Protein AF-A0A2N5KTS6-F1 (afdb_monomer)

Mean predicted aligned error: 4.8 Å

Sequence (76 aa):
MTSASGNKAWASLSLYESPELVRRFARERIGREPAATKAREISAHFSQGREYFRSAAGAGELVRPLILYYGAMALA

Radius of gyration: 14.28 Å; Cα contacts (8 Å, |Δi|>4): 69; chains: 1; bounding box: 30×28×39 Å

Solvent-accessible surface area (backbone atoms only — not comparable to full-atom values): 4055 Å² total; per-residue (Å²): 135,81,55,78,63,62,58,51,54,51,58,60,52,55,50,38,47,35,38,67,48,38,28,49,50,36,32,75,74,69,74,42,67,60,54,71,68,57,21,42,54,54,9,47,29,43,46,52,15,51,51,25,51,57,52,31,74,78,43,56,83,85,54,22,63,57,34,42,50,54,18,52,60,40,71,108

Secondary structure (DSSP, 8-state):
---HHHHHHHHHHHGGGSHHHHHHHHHHHHS----HHHHHHHHHHHHHHHHHHHHHHTS-TTTHHHHHHHHHHTT-

pLDDT: mean 90.56, std 13.57, range [35.06, 97.62]

Foldseek 3Di:
DPPPVVVVVLVVLLLLLDLVSQQVVCCVPVVDGDDSVVSNLSNVLSVQLVVLVVVLVPDDPVCNVVSNVVSVVSND

Structure (mmCIF, N/CA/C/O backbone):
data_AF-A0A2N5KTS6-F1
#
_entry.id   AF-A0A2N5KTS6-F1
#
loop_
_atom_site.group_PDB
_atom_site.id
_atom_site.type_symbol
_atom_site.label_atom_id
_atom_site.label_alt_id
_atom_site.label_comp_id
_atom_site.label_asym_id
_atom_site.label_entity_id
_atom_site.label_seq_id
_atom_site.pdbx_PDB_ins_code
_atom_site.Cartn_x
_atom_site.Cartn_y
_atom_site.Cartn_z
_atom_site.occupancy
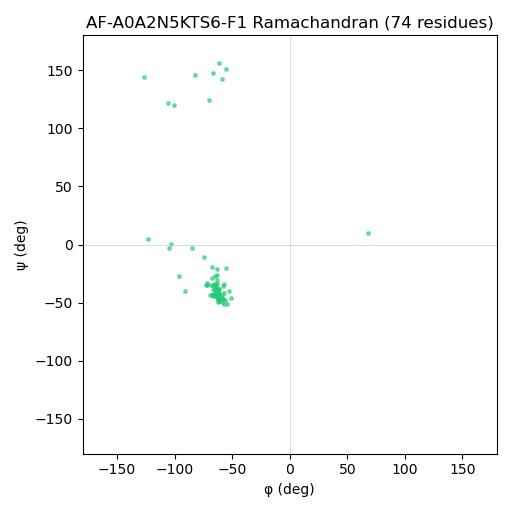_atom_site.B_iso_or_equiv
_atom_site.auth_seq_id
_atom_site.auth_comp_id
_atom_site.auth_asym_id
_atom_site.auth_atom_id
_atom_site.pdbx_PDB_model_num
ATOM 1 N N . MET A 1 1 ? 3.304 -15.582 -18.252 1.00 35.06 1 MET A N 1
ATOM 2 C CA . MET A 1 1 ? 2.619 -16.535 -17.352 1.00 35.06 1 MET A CA 1
ATOM 3 C C . MET A 1 1 ? 2.795 -16.054 -15.919 1.00 35.06 1 MET A C 1
ATOM 5 O O . MET A 1 1 ? 3.802 -16.362 -15.297 1.00 35.06 1 MET A O 1
ATOM 9 N N . THR A 1 2 ? 1.882 -15.228 -15.408 1.00 43.84 2 THR A N 1
ATOM 10 C CA . THR A 1 2 ? 1.830 -14.920 -13.971 1.00 43.84 2 THR A CA 1
ATOM 11 C C . THR A 1 2 ? 1.350 -16.174 -13.249 1.00 43.84 2 THR A C 1
ATOM 13 O O . THR A 1 2 ? 0.324 -16.748 -13.612 1.00 43.84 2 THR A O 1
ATOM 16 N N . SER A 1 3 ? 2.126 -16.662 -12.281 1.00 40.03 3 SER A N 1
ATOM 17 C CA . SER A 1 3 ? 1.728 -17.825 -11.492 1.00 40.03 3 SER A CA 1
ATOM 18 C C . SER A 1 3 ? 0.396 -17.533 -10.789 1.00 40.03 3 SER A C 1
ATOM 20 O O . SER A 1 3 ? 0.145 -16.416 -10.328 1.00 40.03 3 SER A O 1
ATOM 22 N N . ALA A 1 4 ? -0.472 -18.540 -10.691 1.00 46.97 4 ALA A N 1
ATOM 23 C CA . ALA A 1 4 ? -1.779 -18.424 -10.040 1.00 46.97 4 ALA A CA 1
ATOM 24 C C . ALA A 1 4 ? -1.695 -17.908 -8.583 1.00 46.97 4 ALA A C 1
ATOM 26 O O . ALA A 1 4 ? -2.671 -17.382 -8.050 1.00 46.97 4 ALA A O 1
ATOM 27 N N . SER A 1 5 ? -0.529 -18.023 -7.940 1.00 53.78 5 SER A N 1
ATOM 28 C CA . SER A 1 5 ? -0.231 -17.478 -6.613 1.00 53.78 5 SER A CA 1
ATOM 29 C C . SER A 1 5 ? -0.091 -15.952 -6.589 1.00 53.78 5 SER A C 1
ATOM 31 O O . SER A 1 5 ? -0.557 -15.333 -5.633 1.00 53.78 5 SER A O 1
ATOM 33 N N . GLY A 1 6 ? 0.454 -15.326 -7.640 1.00 62.50 6 GLY A N 1
ATOM 34 C CA . GLY A 1 6 ? 0.574 -13.864 -7.724 1.00 62.50 6 GLY A CA 1
ATOM 35 C C . GLY A 1 6 ? -0.783 -13.154 -7.737 1.00 62.50 6 GLY A C 1
ATOM 36 O O . GLY A 1 6 ? -0.942 -12.097 -7.130 1.00 62.50 6 GLY A O 1
ATOM 37 N N . ASN A 1 7 ? -1.793 -13.782 -8.349 1.00 71.88 7 ASN A N 1
ATOM 38 C CA . ASN A 1 7 ? -3.154 -13.247 -8.376 1.00 71.88 7 ASN A CA 1
ATOM 39 C C . ASN A 1 7 ? -3.850 -13.365 -7.005 1.00 71.88 7 ASN A C 1
ATOM 41 O O . ASN A 1 7 ? -4.590 -12.474 -6.601 1.00 71.88 7 ASN A O 1
ATOM 45 N N . LYS A 1 8 ? -3.567 -14.437 -6.247 1.00 85.81 8 LYS A N 1
ATOM 46 C CA . LYS A 1 8 ? -4.113 -14.627 -4.891 1.00 85.81 8 LYS A CA 1
ATOM 47 C C . LYS A 1 8 ? -3.533 -13.630 -3.888 1.00 85.81 8 LYS A C 1
ATOM 49 O O . LYS A 1 8 ? -4.292 -13.058 -3.116 1.00 85.81 8 LYS A O 1
ATOM 54 N N . ALA A 1 9 ? -2.219 -13.398 -3.924 1.00 87.12 9 ALA A N 1
ATOM 55 C CA . ALA A 1 9 ? -1.565 -12.445 -3.027 1.00 87.12 9 ALA A CA 1
ATOM 56 C C . ALA A 1 9 ? -2.125 -11.027 -3.212 1.00 87.12 9 ALA A C 1
ATOM 58 O O . ALA A 1 9 ? -2.532 -10.393 -2.241 1.00 87.12 9 ALA A O 1
ATOM 59 N N . TRP A 1 10 ? -2.239 -10.562 -4.460 1.00 88.56 10 TRP A N 1
ATOM 60 C CA . TRP A 1 10 ? -2.828 -9.253 -4.746 1.00 88.56 10 TRP A CA 1
ATOM 61 C C . TRP A 1 10 ? -4.316 -9.17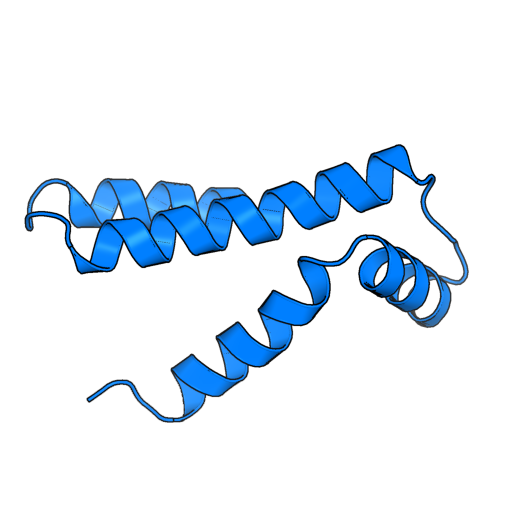0 -4.416 1.00 88.56 10 TRP A C 1
ATOM 63 O O . TRP A 1 10 ? -4.757 -8.135 -3.924 1.00 88.56 10 TRP A O 1
ATOM 73 N N . ALA A 1 11 ? -5.084 -10.244 -4.618 1.00 90.19 11 ALA A N 1
ATOM 74 C CA . ALA A 1 11 ? -6.476 -10.282 -4.175 1.00 90.19 11 ALA A CA 1
ATOM 75 C C . ALA A 1 11 ? -6.581 -10.072 -2.654 1.00 90.19 11 ALA A C 1
ATOM 77 O O . ALA A 1 11 ? -7.394 -9.267 -2.206 1.00 90.19 11 ALA A O 1
ATOM 78 N N . SER A 1 12 ? -5.714 -10.712 -1.861 1.00 91.19 12 SER A N 1
ATOM 79 C CA . SER A 1 12 ? -5.656 -10.491 -0.411 1.00 91.19 12 SER A CA 1
ATOM 80 C C . SER A 1 12 ? -5.216 -9.072 -0.042 1.00 91.19 12 SER A C 1
ATOM 82 O O . SER A 1 12 ? -5.841 -8.459 0.819 1.00 91.19 12 SER A O 1
ATOM 84 N N . LEU A 1 13 ? -4.188 -8.529 -0.703 1.00 91.75 13 LEU A N 1
ATOM 85 C CA . LEU A 1 13 ? -3.696 -7.171 -0.437 1.00 91.75 13 LEU A CA 1
ATOM 86 C C . LEU A 1 13 ? -4.739 -6.099 -0.781 1.00 91.75 13 LEU A C 1
ATOM 88 O O . LEU A 1 13 ? -4.862 -5.117 -0.056 1.00 91.75 13 LEU A O 1
ATOM 92 N N . SER A 1 14 ? -5.543 -6.317 -1.826 1.00 92.50 14 SER A N 1
ATOM 93 C CA . SER A 1 14 ? -6.564 -5.356 -2.258 1.00 92.50 14 SER A CA 1
ATOM 94 C C . SER A 1 14 ? -7.668 -5.110 -1.225 1.00 92.50 14 SER A C 1
ATOM 96 O O . SER A 1 14 ? -8.297 -4.056 -1.233 1.00 92.50 14 SER A O 1
ATOM 98 N N . LEU A 1 15 ? -7.873 -6.035 -0.278 1.00 94.12 15 LEU A N 1
ATOM 99 C CA . LEU A 1 15 ? -8.804 -5.835 0.835 1.00 94.12 15 LEU A CA 1
ATOM 100 C C . LEU A 1 15 ? -8.354 -4.700 1.767 1.00 94.12 15 LEU A C 1
ATOM 102 O O . LEU A 1 15 ? -9.187 -4.061 2.403 1.00 94.12 15 LEU A O 1
ATOM 106 N N . TYR A 1 16 ? -7.052 -4.427 1.843 1.00 94.81 16 TYR A N 1
ATOM 107 C CA . TYR A 1 16 ? -6.511 -3.352 2.670 1.00 94.81 16 TYR A CA 1
ATOM 108 C C . TYR A 1 16 ? -6.532 -1.988 1.972 1.00 94.81 16 TYR A C 1
ATOM 110 O O . TYR A 1 16 ? -6.215 -0.995 2.611 1.00 94.81 16 TYR A O 1
ATOM 118 N N . GLU A 1 17 ? -6.955 -1.905 0.705 1.00 94.69 17 GLU A N 1
ATOM 119 C CA . GLU A 1 17 ? -7.194 -0.627 0.014 1.00 94.69 17 GLU A CA 1
ATOM 120 C C . GLU A 1 17 ? -8.500 0.057 0.485 1.00 94.69 17 GLU A C 1
ATOM 122 O O . GLU A 1 17 ? -8.729 1.226 0.178 1.00 94.69 17 GLU A O 1
ATOM 127 N N . SER A 1 18 ? -9.356 -0.634 1.257 1.00 96.44 18 SER A N 1
ATOM 128 C CA . SER A 1 18 ? -10.579 -0.070 1.851 1.00 96.44 18 SER A CA 1
ATOM 129 C C . SER A 1 18 ? -10.378 0.296 3.333 1.00 96.44 18 SER A C 1
ATOM 131 O O . SER A 1 18 ? -10.167 -0.602 4.157 1.00 96.44 18 SER A O 1
ATOM 133 N N . PRO A 1 19 ? -10.556 1.575 3.723 1.00 96.31 19 PRO A N 1
ATOM 134 C CA . PRO A 1 19 ? -10.448 2.006 5.119 1.00 96.31 19 PRO A CA 1
ATOM 135 C C . PRO A 1 19 ? -11.410 1.272 6.059 1.00 96.31 19 PRO A C 1
ATOM 137 O O . PRO A 1 19 ? -11.071 0.985 7.208 1.00 96.31 19 PRO A O 1
ATOM 140 N N . GLU A 1 20 ? -12.609 0.944 5.587 1.00 96.00 20 GLU A N 1
ATOM 141 C CA . GLU A 1 20 ? -13.628 0.213 6.338 1.00 96.00 20 GLU A CA 1
ATOM 142 C C . GLU A 1 20 ? -13.178 -1.220 6.632 1.00 96.00 20 GLU A C 1
ATOM 144 O O . GLU A 1 20 ? -13.302 -1.686 7.769 1.00 96.00 20 GLU A O 1
ATOM 149 N N . LEU A 1 21 ? -12.607 -1.906 5.637 1.00 95.94 21 LEU A N 1
ATOM 150 C CA . LEU A 1 21 ? -12.055 -3.246 5.825 1.00 95.94 21 LEU A CA 1
ATOM 151 C C . LEU A 1 21 ? -10.833 -3.216 6.744 1.00 95.94 21 LEU A C 1
ATOM 153 O O . LEU A 1 21 ? -10.739 -4.056 7.635 1.00 95.94 21 LEU A O 1
ATOM 157 N N . VAL A 1 22 ? -9.959 -2.212 6.631 1.00 96.00 22 VAL 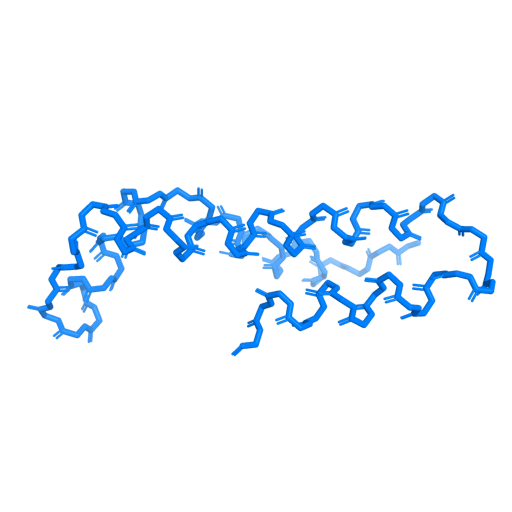A N 1
ATOM 158 C CA . VAL A 1 22 ? -8.837 -2.020 7.568 1.00 96.00 22 VAL A CA 1
ATOM 159 C C . VAL A 1 22 ? -9.337 -1.862 9.007 1.00 96.00 22 VAL A C 1
ATOM 161 O O . VAL A 1 22 ? -8.829 -2.523 9.915 1.00 96.00 22 VAL A O 1
ATOM 164 N N . ARG A 1 23 ? -10.362 -1.032 9.236 1.00 96.38 23 ARG A N 1
ATOM 165 C CA . ARG A 1 23 ? -10.966 -0.850 10.568 1.00 96.38 23 ARG A CA 1
ATOM 166 C C . ARG A 1 23 ? -11.552 -2.145 11.111 1.00 96.38 23 ARG A C 1
ATOM 168 O O . ARG A 1 23 ? -11.365 -2.455 12.289 1.00 96.38 23 ARG A O 1
ATOM 175 N N . ARG A 1 24 ? -12.241 -2.901 10.256 1.00 95.50 24 ARG A N 1
ATOM 176 C CA . ARG A 1 24 ? -12.801 -4.207 10.601 1.00 95.50 24 ARG A CA 1
ATOM 177 C C . ARG A 1 24 ? -11.700 -5.198 10.980 1.00 95.50 24 ARG A C 1
ATOM 179 O O . ARG A 1 24 ? -11.772 -5.779 12.058 1.00 95.50 24 ARG A O 1
ATOM 186 N N . PHE A 1 25 ? -10.657 -5.328 10.163 1.00 94.50 25 PHE A N 1
ATOM 187 C CA . PHE A 1 25 ? -9.539 -6.229 10.442 1.00 94.50 25 PHE A CA 1
ATOM 188 C C . PHE A 1 25 ? -8.805 -5.867 11.728 1.00 94.50 25 PHE A C 1
ATOM 190 O O . PHE A 1 25 ? -8.485 -6.755 12.515 1.00 94.50 25 PHE A O 1
ATOM 197 N N . ALA A 1 26 ? -8.560 -4.580 11.977 1.00 94.38 26 ALA A N 1
ATOM 198 C CA . ALA A 1 26 ? -7.938 -4.139 13.219 1.00 94.38 26 ALA A CA 1
ATOM 199 C C . ALA A 1 26 ? -8.801 -4.513 14.436 1.00 94.38 26 ALA A C 1
ATOM 201 O O . ALA A 1 26 ? -8.299 -5.070 15.413 1.00 94.38 26 ALA A O 1
ATOM 202 N N . ARG A 1 27 ? -10.120 -4.313 14.349 1.00 96.12 27 ARG A N 1
ATOM 203 C CA . ARG A 1 27 ? -11.045 -4.702 15.417 1.00 96.12 27 ARG A CA 1
ATOM 204 C C . ARG A 1 27 ? -11.029 -6.209 15.671 1.00 96.12 27 ARG A C 1
ATOM 206 O O . ARG A 1 27 ? -10.949 -6.621 16.821 1.00 96.12 27 ARG A O 1
ATOM 213 N N . GLU A 1 28 ? -11.059 -7.014 14.611 1.00 95.94 28 GLU A N 1
ATOM 214 C CA . GLU A 1 28 ? -11.052 -8.481 14.688 1.00 95.94 28 GLU A CA 1
ATOM 215 C C . GLU A 1 28 ? -9.715 -9.047 15.201 1.00 95.94 28 GLU A C 1
ATOM 217 O O . GLU A 1 28 ? -9.707 -10.048 15.911 1.00 95.94 28 GLU A O 1
ATOM 222 N N . ARG A 1 29 ? -8.578 -8.425 14.860 1.00 93.50 29 ARG A N 1
ATOM 223 C CA . ARG A 1 29 ? -7.235 -8.943 15.183 1.00 93.50 29 ARG A CA 1
ATOM 224 C C . ARG A 1 29 ? -6.674 -8.451 16.508 1.00 93.50 29 ARG A C 1
ATOM 226 O O . ARG A 1 29 ? -6.011 -9.219 17.196 1.00 93.50 29 ARG A O 1
ATOM 233 N N . ILE A 1 30 ? -6.881 -7.176 16.834 1.00 94.69 30 ILE A N 1
ATOM 234 C CA . ILE A 1 30 ? -6.264 -6.529 18.004 1.00 94.69 30 ILE A CA 1
ATOM 235 C C . ILE A 1 30 ? -7.292 -5.927 18.971 1.00 94.69 30 ILE A C 1
ATOM 237 O O . ILE A 1 30 ? -6.907 -5.266 19.933 1.00 94.69 30 ILE A O 1
ATOM 241 N N . GLY A 1 31 ? -8.596 -6.118 18.728 1.00 94.50 31 GLY A N 1
ATOM 242 C CA . GLY A 1 31 ? -9.671 -5.621 19.597 1.00 94.50 31 GLY A CA 1
ATOM 243 C C . GLY A 1 31 ? -9.814 -4.096 19.616 1.00 94.50 31 GLY A C 1
ATOM 244 O O . GLY A 1 31 ? -10.527 -3.555 20.457 1.00 94.50 31 GLY A O 1
ATOM 245 N N . ARG A 1 32 ? -9.124 -3.385 18.716 1.00 92.62 32 ARG A N 1
ATOM 246 C CA . ARG A 1 32 ? -9.102 -1.919 18.643 1.00 92.62 32 ARG A CA 1
ATOM 247 C C . ARG A 1 32 ? -9.462 -1.450 17.250 1.00 92.62 32 ARG A C 1
ATOM 249 O O . ARG A 1 32 ? -9.071 -2.056 16.258 1.00 92.62 32 ARG A O 1
ATOM 256 N N . GLU A 1 33 ? -10.164 -0.330 17.185 1.00 94.12 33 GLU A N 1
ATOM 257 C CA . GLU A 1 33 ? -10.523 0.296 15.925 1.00 94.12 33 GLU A CA 1
ATOM 258 C C . GLU A 1 33 ? -9.674 1.553 15.692 1.00 94.12 33 GLU A C 1
ATOM 260 O O . GLU A 1 33 ? -9.689 2.462 16.526 1.00 94.12 33 GLU A O 1
ATOM 265 N N . PRO A 1 34 ? -8.915 1.632 14.584 1.00 93.44 34 PRO A N 1
ATOM 266 C CA . PRO A 1 34 ? -8.171 2.832 14.248 1.00 93.44 34 PRO A CA 1
ATOM 267 C C . PRO A 1 34 ? -9.131 3.976 13.918 1.00 93.44 34 PRO A C 1
ATOM 269 O O . PRO A 1 34 ? -10.199 3.774 13.335 1.00 93.44 34 PRO A O 1
ATOM 272 N N . ALA A 1 35 ? -8.712 5.201 14.238 1.00 96.25 35 ALA A N 1
ATOM 273 C CA . ALA A 1 35 ? -9.407 6.401 13.791 1.00 96.25 35 ALA A CA 1
ATOM 274 C C . ALA A 1 35 ? -9.539 6.412 12.258 1.00 96.25 35 ALA A C 1
ATOM 276 O O . ALA A 1 35 ? -8.673 5.893 11.549 1.00 96.25 35 ALA A O 1
ATOM 277 N N . ALA A 1 36 ? -10.590 7.058 11.744 1.00 94.88 36 ALA A N 1
ATOM 278 C CA . ALA A 1 36 ? -10.860 7.123 10.306 1.00 94.88 36 ALA A CA 1
ATOM 279 C C . ALA A 1 36 ? -9.646 7.619 9.496 1.00 94.88 36 ALA A C 1
ATOM 281 O O . ALA A 1 36 ? -9.339 7.060 8.446 1.00 94.88 36 ALA A O 1
ATOM 282 N N . THR A 1 37 ? -8.914 8.609 10.015 1.00 97.44 37 THR A N 1
ATOM 283 C CA . THR A 1 37 ? -7.681 9.119 9.397 1.00 97.44 37 THR A CA 1
ATOM 284 C C . THR A 1 37 ? -6.600 8.044 9.304 1.00 97.44 37 THR A C 1
ATOM 286 O O . THR A 1 37 ? -6.074 7.805 8.224 1.00 97.44 37 THR A O 1
ATOM 289 N N . LYS A 1 38 ? -6.331 7.317 10.397 1.00 96.19 38 LYS A N 1
ATOM 290 C CA . LYS A 1 38 ? -5.316 6.253 10.421 1.00 96.19 38 LYS A CA 1
ATOM 291 C C . LYS A 1 38 ? -5.679 5.099 9.483 1.00 96.19 38 LYS A C 1
ATOM 293 O O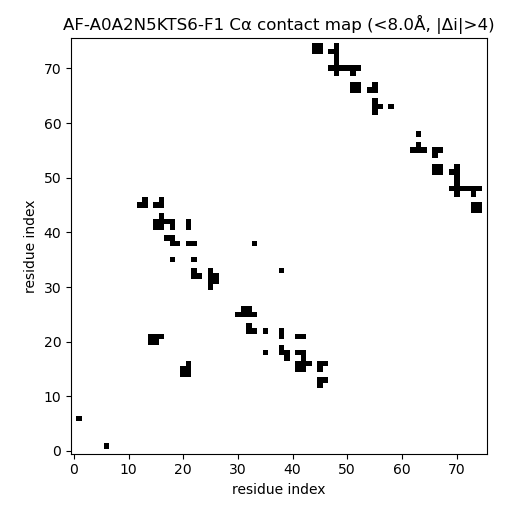 . LYS A 1 38 ? -4.815 4.562 8.802 1.00 96.19 38 LYS A O 1
ATOM 298 N N . ALA A 1 39 ? -6.959 4.735 9.411 1.00 96.69 39 ALA A N 1
ATOM 299 C CA . ALA A 1 39 ? -7.428 3.713 8.479 1.00 96.69 39 ALA A CA 1
ATOM 300 C C . ALA A 1 39 ? -7.238 4.128 7.010 1.00 96.69 39 ALA A C 1
ATOM 302 O O . ALA A 1 39 ? -6.839 3.305 6.184 1.00 96.69 39 ALA A O 1
ATOM 303 N N . ARG A 1 40 ? -7.481 5.407 6.691 1.00 97.38 40 ARG A N 1
ATOM 304 C CA . ARG A 1 40 ? -7.211 5.969 5.360 1.00 97.38 40 ARG A CA 1
ATOM 305 C C . ARG A 1 40 ? -5.723 5.989 5.031 1.00 97.38 40 ARG A C 1
ATOM 307 O O . ARG A 1 40 ? -5.378 5.614 3.921 1.00 97.38 40 ARG A O 1
ATOM 314 N N . GLU A 1 41 ? -4.863 6.368 5.976 1.00 96.12 41 GLU A N 1
ATOM 315 C CA . GLU A 1 41 ? -3.402 6.331 5.797 1.00 96.12 41 GLU A CA 1
ATOM 316 C C . GLU A 1 41 ? -2.927 4.919 5.448 1.00 96.12 41 GLU A C 1
ATOM 318 O O . GLU A 1 41 ? -2.269 4.729 4.430 1.00 96.12 41 GLU A O 1
ATOM 323 N N . ILE A 1 42 ? -3.336 3.916 6.233 1.00 94.88 42 ILE A N 1
ATOM 324 C CA . ILE A 1 42 ? -3.009 2.510 5.956 1.00 94.88 42 ILE A CA 1
ATOM 325 C C . ILE A 1 42 ? -3.488 2.128 4.551 1.00 94.88 42 ILE A C 1
ATOM 327 O O . ILE A 1 42 ? -2.717 1.595 3.763 1.00 94.88 42 ILE A O 1
ATOM 331 N N . SER A 1 43 ? -4.733 2.456 4.201 1.00 96.62 43 SER A N 1
ATOM 332 C CA . SER A 1 43 ? -5.292 2.111 2.885 1.00 96.62 43 SER A CA 1
ATOM 333 C C . SER A 1 43 ? -4.576 2.798 1.720 1.00 96.62 43 SER A C 1
ATOM 335 O O . SER A 1 43 ? -4.426 2.218 0.640 1.00 96.62 43 SER A O 1
ATOM 337 N N . ALA A 1 44 ? -4.096 4.023 1.940 1.00 96.12 44 ALA A N 1
ATOM 338 C CA . ALA A 1 44 ? -3.321 4.768 0.962 1.00 96.12 44 ALA A CA 1
ATOM 339 C C . ALA A 1 44 ? -1.975 4.089 0.674 1.00 96.12 44 ALA A C 1
ATOM 341 O O . ALA A 1 44 ? -1.595 4.010 -0.490 1.00 96.12 44 ALA A O 1
ATOM 342 N N . HIS A 1 45 ? -1.305 3.523 1.685 1.00 95.44 45 HIS A N 1
ATOM 343 C CA . HIS A 1 45 ? -0.067 2.753 1.501 1.00 95.44 45 HIS A CA 1
ATOM 344 C C . HIS A 1 45 ? -0.263 1.544 0.574 1.00 95.44 45 HIS A C 1
ATOM 346 O O . HIS A 1 45 ? 0.494 1.368 -0.383 1.00 95.44 45 HIS A O 1
ATOM 352 N N . PHE A 1 46 ? -1.329 0.761 0.776 1.00 96.06 46 PHE A N 1
ATOM 353 C CA . PHE A 1 46 ? -1.650 -0.371 -0.106 1.00 96.06 46 PHE A CA 1
ATOM 354 C C . PHE A 1 46 ? -1.981 0.075 -1.533 1.00 96.06 46 PHE A C 1
ATOM 356 O O . PHE A 1 46 ? -1.489 -0.517 -2.497 1.00 96.06 46 PHE A O 1
ATOM 363 N N . SER A 1 47 ? -2.761 1.151 -1.667 1.00 95.56 47 SER A N 1
ATOM 364 C CA . SER A 1 47 ? -3.124 1.720 -2.970 1.00 95.56 47 SER A CA 1
ATOM 365 C C . SER A 1 47 ? -1.884 2.215 -3.721 1.00 95.56 47 SER A C 1
ATOM 367 O O . SER A 1 47 ? -1.679 1.883 -4.887 1.00 95.56 47 SER A O 1
ATOM 369 N N . GLN A 1 48 ? -1.006 2.951 -3.036 1.00 95.12 48 GLN A N 1
ATOM 370 C CA . GLN A 1 48 ? 0.237 3.469 -3.598 1.00 95.12 48 GLN A CA 1
ATOM 371 C C . GLN A 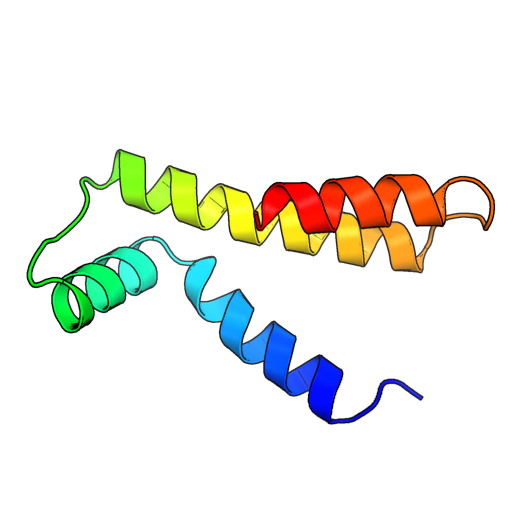1 48 ? 1.195 2.339 -3.989 1.00 95.12 48 GLN A C 1
ATOM 373 O O . GLN A 1 48 ? 1.750 2.359 -5.088 1.00 95.12 48 GLN A O 1
ATOM 378 N N . GLY A 1 49 ? 1.353 1.325 -3.131 1.00 95.00 49 GLY A N 1
ATOM 379 C CA . GLY A 1 49 ? 2.133 0.131 -3.443 1.00 95.00 49 GLY A CA 1
ATOM 380 C C . GLY A 1 49 ? 1.650 -0.518 -4.737 1.00 95.00 49 GLY A C 1
ATOM 381 O O . GLY A 1 49 ? 2.436 -0.708 -5.666 1.00 95.00 49 GLY A O 1
ATOM 382 N N . ARG A 1 50 ? 0.342 -0.772 -4.859 1.00 94.56 50 ARG A N 1
ATOM 383 C CA . ARG A 1 50 ? -0.254 -1.344 -6.074 1.00 94.56 50 ARG A CA 1
ATOM 384 C C . ARG A 1 50 ? 0.023 -0.515 -7.324 1.00 94.56 50 ARG A C 1
ATOM 386 O O . ARG A 1 50 ? 0.335 -1.096 -8.364 1.00 94.56 50 ARG A O 1
ATOM 393 N N . GLU A 1 51 ? -0.055 0.808 -7.235 1.00 95.56 51 GLU A N 1
ATOM 394 C CA . GLU A 1 51 ? 0.237 1.690 -8.368 1.00 95.56 51 GLU A CA 1
ATOM 395 C C . GLU A 1 51 ? 1.706 1.647 -8.800 1.00 95.56 51 GLU A C 1
ATOM 397 O O . GLU A 1 51 ? 1.985 1.648 -10.001 1.00 95.56 51 GLU A O 1
ATOM 402 N N . TYR A 1 52 ? 2.655 1.494 -7.871 1.00 96.50 52 TYR A N 1
ATOM 403 C CA . TYR A 1 52 ? 4.050 1.232 -8.237 1.00 96.50 52 TYR A CA 1
ATOM 404 C C . TYR A 1 52 ? 4.193 -0.097 -8.989 1.00 96.50 52 TYR A C 1
ATOM 406 O O . TYR A 1 52 ? 4.799 -0.135 -10.059 1.00 96.50 52 TYR A O 1
ATOM 414 N N . PHE A 1 53 ? 3.587 -1.186 -8.503 1.0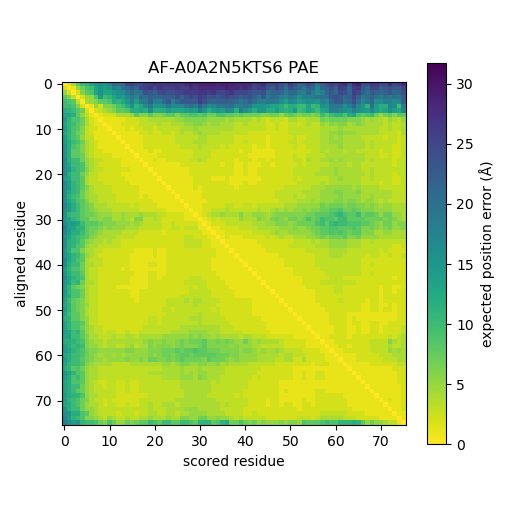0 94.06 53 PHE A N 1
ATOM 415 C CA . PHE A 1 53 ? 3.647 -2.479 -9.200 1.00 94.06 53 PHE A CA 1
ATOM 416 C C . PHE A 1 53 ? 2.960 -2.448 -10.575 1.00 94.06 53 PHE A C 1
ATOM 418 O O . PHE A 1 53 ? 3.473 -3.044 -11.524 1.00 94.06 53 PHE A O 1
ATOM 425 N N . ARG A 1 54 ? 1.842 -1.721 -10.716 1.00 94.31 54 ARG A N 1
ATOM 426 C CA . ARG A 1 54 ? 1.193 -1.462 -12.013 1.00 94.31 54 ARG A CA 1
ATOM 427 C C . ARG A 1 54 ? 2.101 -0.668 -12.948 1.00 94.31 54 ARG A C 1
ATOM 429 O O . ARG A 1 54 ? 2.289 -1.073 -14.091 1.00 94.31 54 ARG A O 1
ATOM 436 N N . SER A 1 55 ? 2.713 0.406 -12.456 1.00 95.75 55 SER A N 1
ATOM 437 C CA . SER A 1 55 ? 3.636 1.244 -13.233 1.00 95.75 55 SER A CA 1
ATOM 438 C C . SER A 1 55 ? 4.870 0.462 -13.690 1.00 95.75 55 SER A C 1
ATOM 440 O O . SER A 1 55 ? 5.320 0.609 -14.825 1.00 95.75 55 SER A O 1
ATOM 442 N N . ALA A 1 56 ? 5.387 -0.434 -12.845 1.00 96.38 56 ALA A N 1
ATOM 443 C CA . ALA A 1 56 ? 6.535 -1.276 -13.167 1.00 96.38 56 ALA A CA 1
ATOM 444 C C . ALA A 1 56 ? 6.267 -2.240 -14.337 1.00 96.38 56 ALA A C 1
ATOM 446 O O . ALA A 1 56 ? 7.212 -2.614 -15.031 1.00 96.38 56 ALA A O 1
ATOM 447 N N . ALA A 1 57 ? 5.007 -2.623 -14.582 1.00 93.25 57 ALA A N 1
ATOM 448 C CA . ALA A 1 57 ? 4.638 -3.521 -15.678 1.00 93.25 57 ALA A CA 1
ATOM 449 C C . ALA A 1 57 ? 4.850 -2.895 -17.069 1.00 93.25 57 ALA A C 1
ATOM 451 O O . ALA A 1 57 ? 5.111 -3.624 -18.023 1.00 93.25 57 ALA A O 1
ATOM 452 N N . GLY A 1 58 ? 4.758 -1.563 -17.180 1.00 94.25 58 GLY A N 1
ATOM 453 C CA . GLY A 1 58 ? 5.008 -0.813 -18.418 1.00 94.25 58 GLY A CA 1
ATOM 454 C C . GLY A 1 58 ? 6.366 -0.105 -18.467 1.00 94.25 58 GLY A C 1
ATOM 455 O O . GLY A 1 58 ? 6.660 0.584 -19.441 1.00 94.25 58 GLY A O 1
ATOM 456 N N . ALA A 1 59 ? 7.188 -0.230 -17.424 1.00 96.25 59 ALA A N 1
ATOM 457 C CA . ALA A 1 59 ? 8.444 0.500 -17.311 1.00 96.25 59 ALA A CA 1
ATOM 458 C C . ALA A 1 59 ? 9.591 -0.167 -18.085 1.00 96.25 59 ALA A C 1
ATOM 460 O O . ALA A 1 59 ? 9.718 -1.394 -18.122 1.00 96.25 59 ALA A O 1
ATOM 461 N N . GLY A 1 60 ? 10.485 0.660 -18.636 1.00 96.94 60 GLY A N 1
ATOM 462 C CA . GLY A 1 60 ? 11.734 0.195 -19.241 1.00 96.94 60 GLY A CA 1
ATOM 463 C C . GLY A 1 60 ? 12.642 -0.522 -18.235 1.00 96.94 60 GLY A C 1
ATOM 464 O O . GLY A 1 60 ? 12.567 -0.290 -17.025 1.00 96.94 60 GLY A O 1
ATOM 465 N N . GLU A 1 61 ? 13.530 -1.385 -18.735 1.00 96.00 61 GLU A N 1
ATOM 466 C CA . GLU A 1 61 ? 14.335 -2.295 -17.905 1.00 96.00 61 GLU A CA 1
ATOM 467 C C . GLU A 1 61 ? 15.188 -1.598 -16.843 1.00 96.00 61 GLU A C 1
ATOM 469 O O . GLU A 1 61 ? 15.332 -2.128 -15.746 1.00 96.00 61 GLU A O 1
ATOM 474 N N . LEU A 1 62 ? 15.699 -0.401 -17.141 1.00 97.12 62 LEU A N 1
ATOM 475 C CA . LEU A 1 62 ? 16.538 0.368 -16.218 1.00 97.12 62 LEU A CA 1
ATOM 476 C C . LEU A 1 62 ? 15.751 0.950 -15.036 1.00 97.12 62 LEU A C 1
ATOM 478 O O . LEU A 1 62 ? 16.279 1.058 -13.934 1.00 97.12 62 LEU A O 1
ATOM 482 N N . VAL A 1 63 ? 14.486 1.321 -15.250 1.00 96.62 63 VAL A N 1
ATOM 483 C CA . VAL A 1 63 ? 13.673 2.033 -14.248 1.00 96.62 63 VAL A CA 1
ATOM 484 C C . VAL A 1 63 ? 12.802 1.063 -13.446 1.00 96.62 63 VAL A C 1
ATOM 486 O O . VAL A 1 63 ? 12.492 1.313 -12.281 1.00 96.62 63 VAL A O 1
ATOM 489 N N . ARG A 1 64 ? 12.447 -0.088 -14.029 1.00 97.62 64 ARG A N 1
ATOM 490 C CA . ARG A 1 64 ? 11.606 -1.108 -13.392 1.00 97.62 64 ARG A CA 1
ATOM 491 C C . ARG A 1 64 ? 12.085 -1.529 -11.987 1.00 97.62 64 ARG A C 1
ATOM 493 O O . ARG A 1 64 ? 11.234 -1.564 -11.100 1.00 97.62 64 ARG A O 1
ATOM 500 N N . PRO A 1 65 ? 13.380 -1.814 -11.721 1.00 97.50 65 PRO A N 1
ATOM 501 C CA . PRO A 1 65 ? 13.834 -2.198 -10.381 1.00 97.50 65 PRO A CA 1
ATOM 502 C C . PRO A 1 65 ? 13.592 -1.110 -9.332 1.00 97.50 65 PRO A C 1
ATOM 504 O O . PRO A 1 65 ? 13.188 -1.417 -8.214 1.00 97.50 65 PRO A O 1
ATOM 507 N N . LEU A 1 66 ? 13.780 0.159 -9.706 1.00 97.25 66 LEU A N 1
ATOM 508 C CA . LEU A 1 66 ? 13.557 1.297 -8.819 1.00 97.25 66 LEU A CA 1
ATOM 509 C C . LEU A 1 66 ? 12.072 1.445 -8.464 1.00 97.25 66 LEU A C 1
ATOM 511 O O . LEU A 1 66 ? 11.726 1.637 -7.302 1.00 97.25 66 LEU A O 1
ATOM 515 N N . ILE A 1 67 ? 11.184 1.303 -9.451 1.00 97.38 67 ILE A N 1
ATOM 516 C CA . ILE A 1 67 ? 9.733 1.361 -9.223 1.00 97.38 67 ILE A CA 1
ATOM 517 C C . ILE A 1 67 ? 9.287 0.205 -8.319 1.00 97.38 67 ILE A C 1
ATOM 519 O O . ILE A 1 67 ? 8.527 0.421 -7.379 1.00 97.38 67 ILE A O 1
ATOM 523 N N . LEU A 1 68 ? 9.784 -1.012 -8.564 1.00 96.38 68 LEU A N 1
A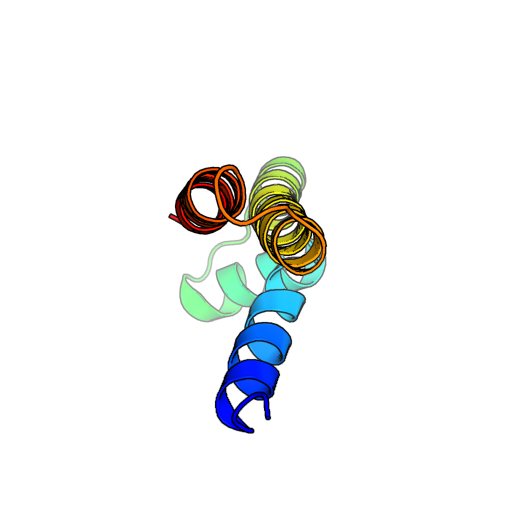TOM 524 C CA . LEU A 1 68 ? 9.481 -2.174 -7.723 1.00 96.38 68 LEU A CA 1
ATOM 525 C C . LEU A 1 68 ? 9.989 -1.995 -6.287 1.00 96.38 68 LEU A C 1
ATOM 527 O O . LEU A 1 68 ? 9.282 -2.364 -5.352 1.00 96.38 68 LEU A O 1
ATOM 531 N N . TYR A 1 69 ? 11.169 -1.396 -6.104 1.00 96.88 69 TYR A N 1
ATOM 532 C CA . TYR A 1 69 ? 11.696 -1.059 -4.783 1.00 96.88 69 TYR A CA 1
ATOM 533 C C . TYR A 1 69 ? 10.751 -0.120 -4.022 1.00 96.88 69 TYR A C 1
ATOM 535 O O . TYR A 1 69 ? 10.374 -0.421 -2.891 1.00 96.88 69 TYR A O 1
ATOM 543 N N . TYR A 1 70 ? 10.294 0.969 -4.648 1.00 96.44 70 TYR A N 1
ATOM 544 C CA . TYR A 1 70 ? 9.331 1.872 -4.011 1.00 96.44 70 TYR A CA 1
ATOM 545 C C . TYR A 1 70 ? 7.967 1.218 -3.770 1.00 96.44 70 TYR A C 1
ATOM 547 O O . TYR A 1 70 ? 7.344 1.476 -2.743 1.00 96.44 70 TYR A O 1
ATOM 555 N N . GLY A 1 71 ? 7.530 0.319 -4.657 1.00 95.38 71 GLY A N 1
ATOM 556 C CA . GLY A 1 71 ? 6.328 -0.485 -4.445 1.00 95.38 71 GLY A CA 1
ATOM 557 C C . GLY A 1 71 ? 6.423 -1.390 -3.220 1.00 95.38 71 GLY A C 1
ATOM 558 O O . GLY A 1 71 ? 5.468 -1.469 -2.452 1.00 95.38 71 GLY A O 1
ATOM 559 N N . ALA A 1 72 ? 7.572 -2.032 -3.003 1.00 94.25 72 ALA A N 1
ATOM 560 C CA . ALA A 1 72 ? 7.819 -2.831 -1.806 1.00 94.25 72 ALA A CA 1
ATOM 561 C C . ALA A 1 72 ? 7.899 -1.959 -0.543 1.00 94.25 72 ALA A C 1
ATOM 563 O O . ALA A 1 72 ? 7.281 -2.295 0.462 1.00 94.25 72 ALA A O 1
ATOM 564 N N . MET A 1 73 ? 8.591 -0.816 -0.610 1.00 95.31 73 ME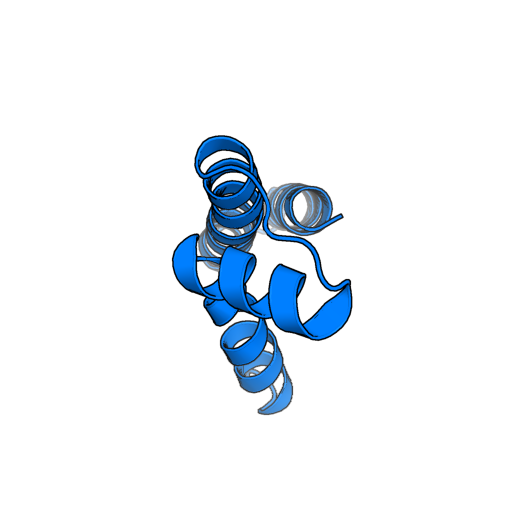T A N 1
ATOM 565 C CA . MET A 1 73 ? 8.701 0.132 0.506 1.00 95.31 73 MET A CA 1
ATOM 566 C C . MET A 1 73 ? 7.359 0.742 0.913 1.00 95.31 73 MET A C 1
ATOM 568 O O . MET A 1 73 ? 7.162 1.041 2.083 1.00 95.31 73 MET A O 1
ATOM 572 N N . ALA A 1 74 ? 6.423 0.912 -0.022 1.00 92.56 74 ALA A N 1
ATOM 573 C CA . ALA A 1 74 ? 5.078 1.385 0.297 1.00 92.56 74 ALA A CA 1
ATOM 574 C C . ALA A 1 74 ? 4.263 0.376 1.130 1.00 92.56 74 ALA A C 1
ATOM 576 O O . ALA A 1 74 ? 3.276 0.774 1.741 1.00 92.56 74 ALA A O 1
ATOM 577 N N . LEU A 1 75 ? 4.658 -0.904 1.146 1.00 89.31 75 LEU A N 1
ATOM 578 C CA . LEU A 1 75 ? 3.989 -1.994 1.867 1.00 89.31 75 LEU A CA 1
ATOM 579 C C . LEU A 1 75 ? 4.734 -2.440 3.144 1.00 89.31 75 LEU A C 1
ATOM 581 O O . LEU A 1 75 ? 4.248 -3.352 3.817 1.00 89.31 75 LEU A O 1
ATOM 585 N N . ALA A 1 76 ? 5.903 -1.856 3.436 1.00 78.12 76 ALA A N 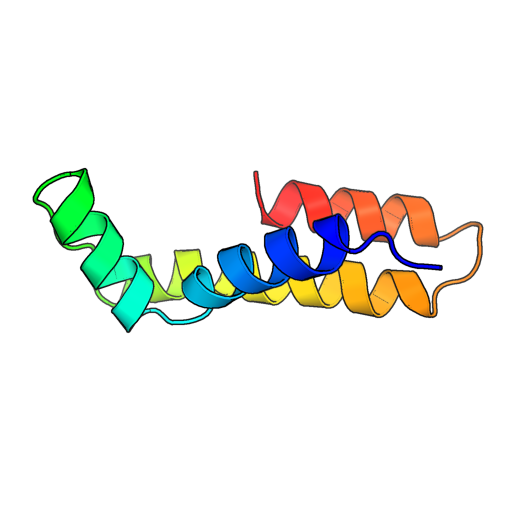1
ATOM 586 C CA . ALA A 1 76 ? 6.761 -2.174 4.584 1.00 78.12 76 ALA A CA 1
ATOM 587 C C . ALA A 1 76 ? 6.422 -1.306 5.804 1.00 78.12 76 ALA A C 1
ATOM 589 O O . ALA A 1 76 ? 6.431 -1.861 6.926 1.00 78.12 76 ALA A O 1
#